Protein AF-A0A2R8VHH3-F1 (afdb_monomer_lite)

Foldseek 3Di:
DDPVVPPVDDDPDDDDDALLDPVVQAFQQDQDDDDDPCLVPHPDNVSSVVVRNRNHHD

pLDDT: mean 94.72, std 4.88, range [66.38, 98.62]

Secondary structure (DSSP, 8-state):
--GGG-TT----------TT--TTS-TT-BS-----S-GGGSS-HHHHHHHHHHHB--

InterPro domains:
  IPR013216 Methyltransferase type 11 [PF08241] (8-58)
  IPR029063 S-adenosyl-L-methionine-dependent methyltransferase superfamily [G3DSA:3.40.50.150] (2-58)
  IPR029063 S-adenosyl-L-methionine-dependent methyltransferase superfamily [SSF53335] (9-58)
  IPR052356 Thiol S-methyltransferase [PTHR45036] (1-58)

Radius of gyration: 12.73 Å; chains: 1; bounding box: 25×29×27 Å

Sequence (58 aa):
KSVAENRQLQFERFVVAAGEDMHQVTDGSVDVVVCTLVLCSVKNQEKILREVCRVLKP

Structure (mmCIF, N/CA/C/O backbone):
data_AF-A0A2R8VHH3-F1
#
_entry.id   AF-A0A2R8VHH3-F1
#
loop_
_atom_site.group_PDB
_atom_site.id
_atom_site.type_symbol
_atom_site.label_atom_id
_atom_site.label_alt_id
_atom_site.label_comp_id
_atom_site.label_asym_id
_atom_site.label_entity_id
_atom_site.label_seq_id
_atom_site.pdbx_PDB_ins_code
_atom_site.Cartn_x
_atom_site.Cartn_y
_atom_site.Cartn_z
_atom_site.occupancy
_atom_site.B_iso_or_equiv
_atom_site.auth_seq_id
_atom_site.auth_comp_id
_atom_site.auth_asym_id
_atom_site.auth_atom_id
_atom_site.pdbx_PDB_model_num
ATOM 1 N N . LYS A 1 1 ? 13.595 -15.125 5.591 1.00 66.38 1 LYS A N 1
ATOM 2 C CA . LYS A 1 1 ? 12.472 -15.138 6.551 1.00 66.38 1 LYS A CA 1
ATOM 3 C C . LYS A 1 1 ? 11.209 -15.450 5.776 1.00 66.38 1 LYS A C 1
ATOM 5 O O . LYS A 1 1 ? 10.910 -14.723 4.835 1.00 66.38 1 LYS A O 1
ATOM 10 N N . SER A 1 2 ? 10.547 -16.556 6.089 1.00 83.62 2 SER A N 1
ATOM 11 C CA . SER A 1 2 ? 9.268 -16.932 5.480 1.00 83.62 2 SER A CA 1
ATOM 12 C C . SER A 1 2 ? 8.097 -16.288 6.224 1.00 83.62 2 SER A C 1
ATOM 14 O O . SER A 1 2 ? 8.184 -16.031 7.424 1.00 83.62 2 SER A O 1
ATOM 16 N N . VAL A 1 3 ? 6.968 -16.086 5.539 1.00 88.19 3 VAL A N 1
ATOM 17 C CA . VAL A 1 3 ? 5.694 -15.698 6.171 1.00 88.19 3 VAL A CA 1
ATOM 18 C C . VAL A 1 3 ? 5.335 -16.666 7.310 1.00 88.19 3 VAL A C 1
ATOM 20 O O . VAL A 1 3 ? 4.901 -16.218 8.368 1.00 88.19 3 VAL A O 1
ATOM 23 N N . ALA A 1 4 ? 5.627 -17.964 7.144 1.00 86.94 4 ALA A N 1
ATOM 24 C CA . ALA A 1 4 ? 5.342 -19.029 8.114 1.00 86.94 4 ALA A CA 1
ATOM 25 C C . ALA A 1 4 ? 6.045 -18.869 9.480 1.00 86.94 4 ALA A C 1
ATOM 27 O O . ALA A 1 4 ? 5.637 -19.485 10.466 1.00 86.94 4 ALA A O 1
ATOM 28 N N . GLU A 1 5 ? 7.095 -18.049 9.561 1.00 92.88 5 GLU A N 1
ATOM 29 C CA . GLU A 1 5 ? 7.788 -17.752 10.820 1.00 92.88 5 GLU A CA 1
ATOM 30 C C . GLU A 1 5 ? 6.980 -16.774 11.701 1.00 92.88 5 GLU A C 1
ATOM 32 O O . GLU A 1 5 ? 7.156 -16.746 12.917 1.00 92.88 5 GLU A O 1
ATOM 37 N N . ASN A 1 6 ? 6.041 -16.010 11.126 1.00 91.44 6 ASN A N 1
ATOM 38 C CA . ASN A 1 6 ? 5.262 -14.982 11.825 1.00 91.44 6 ASN A CA 1
ATOM 39 C C . ASN A 1 6 ? 3.949 -15.539 12.390 1.00 91.44 6 ASN A C 1
ATOM 41 O O . ASN A 1 6 ? 2.867 -15.068 12.052 1.0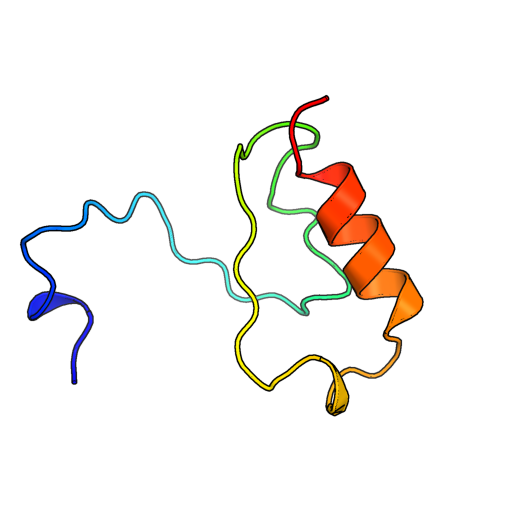0 91.44 6 ASN A O 1
ATOM 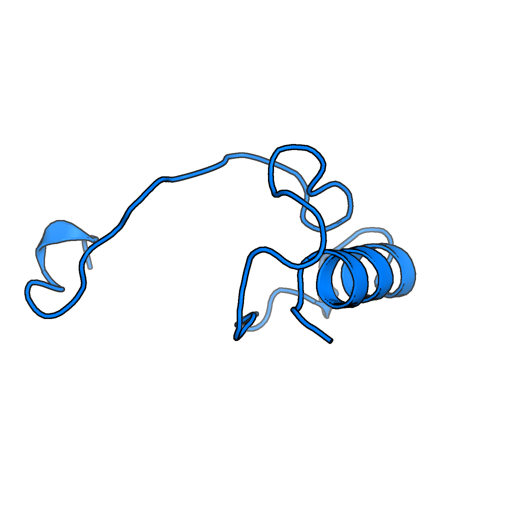45 N N . ARG A 1 7 ? 4.038 -16.531 13.284 1.00 91.50 7 ARG A N 1
ATOM 46 C CA . ARG A 1 7 ? 2.865 -17.238 13.850 1.00 91.50 7 ARG A CA 1
ATOM 47 C C . ARG A 1 7 ? 1.880 -16.348 14.620 1.00 91.50 7 ARG A C 1
ATOM 49 O O . ARG A 1 7 ? 0.757 -16.761 14.873 1.00 91.50 7 ARG A O 1
ATOM 56 N N . GLN A 1 8 ? 2.312 -15.150 14.999 1.00 94.81 8 GLN A N 1
ATOM 57 C CA . GLN A 1 8 ? 1.502 -14.139 15.681 1.00 94.81 8 GLN A CA 1
ATOM 58 C C . GLN A 1 8 ? 0.567 -13.352 14.748 1.00 94.81 8 GLN A C 1
ATOM 60 O O . GLN A 1 8 ? -0.244 -12.570 15.229 1.00 94.81 8 GLN A O 1
ATOM 65 N N . LEU A 1 9 ? 0.692 -13.525 13.429 1.00 92.88 9 LEU A N 1
ATOM 66 C CA . LEU A 1 9 ? -0.113 -12.827 12.433 1.00 92.88 9 LEU A CA 1
ATOM 67 C C . LEU A 1 9 ? -1.027 -13.815 11.707 1.00 92.88 9 LEU A C 1
ATOM 69 O O . LEU A 1 9 ? -0.601 -14.903 11.317 1.00 92.88 9 LEU A O 1
ATOM 73 N N . GLN A 1 10 ? -2.274 -13.406 11.486 1.00 93.75 10 GLN A N 1
ATOM 74 C CA . GLN A 1 10 ? -3.174 -14.060 10.541 1.00 93.75 10 GLN A CA 1
ATOM 75 C C . GLN A 1 10 ? -3.116 -13.304 9.214 1.00 93.75 10 GLN A C 1
ATOM 77 O O . GLN A 1 10 ? -3.282 -12.087 9.180 1.00 93.75 10 GLN A O 1
ATOM 82 N N . PHE A 1 11 ? -2.863 -14.027 8.126 1.00 92.44 11 PHE A N 1
ATOM 83 C CA . PHE A 1 11 ? -2.810 -13.464 6.780 1.00 92.44 11 PHE A CA 1
ATOM 84 C C . PHE A 1 11 ? -4.075 -13.869 6.031 1.00 92.44 11 PHE A C 1
ATOM 86 O O . PHE A 1 11 ? -4.294 -15.055 5.802 1.00 92.44 11 PHE A O 1
ATOM 93 N N . GLU A 1 12 ? -4.900 -12.893 5.658 1.00 91.81 12 GLU A N 1
ATOM 94 C CA . GLU A 1 12 ? -6.173 -13.154 4.979 1.00 91.81 12 GLU A CA 1
ATOM 95 C C . GLU A 1 12 ? -5.973 -13.512 3.499 1.00 91.81 12 GLU A C 1
ATOM 97 O O . GLU A 1 12 ? -6.501 -14.512 3.017 1.00 91.81 12 GLU A O 1
ATOM 102 N N . ARG A 1 13 ? -5.178 -12.717 2.770 1.00 92.62 13 ARG A N 1
ATOM 103 C CA . ARG A 1 13 ? -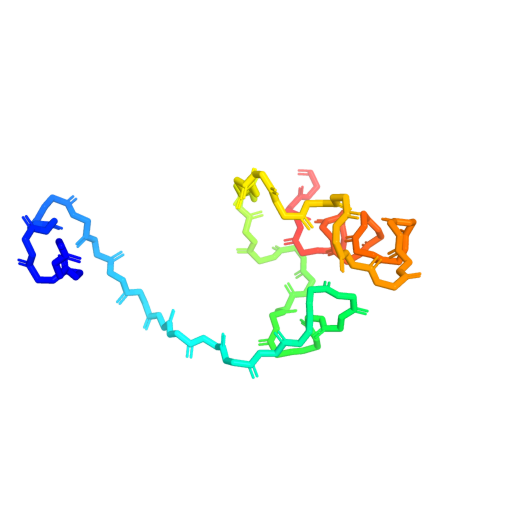4.861 -12.955 1.355 1.00 92.62 13 ARG A CA 1
ATOM 104 C C . ARG A 1 13 ? -3.559 -12.294 0.927 1.00 92.62 13 ARG A C 1
ATOM 106 O O . ARG A 1 13 ? -3.121 -11.310 1.517 1.00 92.62 13 ARG A O 1
ATOM 113 N N . PHE A 1 14 ? -3.005 -12.797 -0.173 1.00 93.88 14 PHE A N 1
ATOM 114 C CA . PHE A 1 14 ? -1.898 -12.182 -0.898 1.00 93.88 14 PHE A CA 1
ATOM 115 C C . PHE A 1 14 ? -2.379 -11.772 -2.287 1.00 93.88 14 PHE A C 1
ATOM 117 O O . PHE A 1 14 ? -2.981 -12.576 -2.996 1.00 93.88 14 PHE A O 1
ATOM 124 N N . VAL A 1 15 ? -2.113 -10.526 -2.672 1.00 95.31 15 VAL A N 1
ATOM 125 C CA . VAL A 1 15 ? -2.476 -9.975 -3.981 1.00 95.31 15 VAL A CA 1
ATOM 126 C C . VAL A 1 15 ? -1.197 -9.575 -4.704 1.00 95.31 15 VAL A C 1
ATOM 128 O O . VAL A 1 15 ? -0.358 -8.875 -4.140 1.00 95.31 15 VAL A O 1
ATOM 131 N N . VAL A 1 16 ? -1.049 -10.015 -5.953 1.00 95.75 16 VAL A N 1
ATOM 132 C CA . VAL A 1 16 ? 0.027 -9.564 -6.843 1.00 95.75 16 VAL A CA 1
ATOM 133 C C . VAL A 1 16 ? -0.550 -8.494 -7.760 1.00 95.75 16 VAL A C 1
ATOM 135 O O . VAL A 1 16 ? -1.351 -8.793 -8.642 1.00 95.75 16 VAL A O 1
ATOM 138 N N . ALA A 1 17 ? -0.166 -7.245 -7.525 1.00 93.88 17 ALA A N 1
ATOM 139 C CA . ALA A 1 17 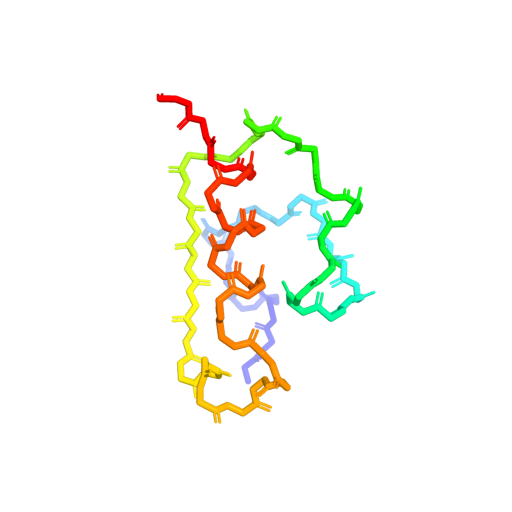? -0.609 -6.089 -8.294 1.00 93.88 17 ALA A CA 1
ATOM 140 C C . ALA A 1 17 ? 0.437 -4.966 -8.223 1.00 93.88 17 ALA A C 1
ATOM 142 O O . ALA A 1 17 ? 1.340 -4.998 -7.383 1.00 93.88 17 ALA A O 1
ATOM 143 N N . ALA A 1 18 ? 0.312 -3.970 -9.100 1.00 95.19 18 ALA A N 1
ATOM 144 C CA . ALA A 1 18 ? 1.046 -2.717 -8.954 1.00 95.19 18 ALA A CA 1
ATOM 145 C C . ALA A 1 18 ? 0.442 -1.906 -7.797 1.00 95.19 18 ALA A C 1
ATOM 147 O O . ALA A 1 18 ? -0.775 -1.852 -7.658 1.00 95.19 18 ALA A O 1
ATOM 148 N N . GLY A 1 19 ? 1.263 -1.240 -6.983 1.00 95.00 19 GLY A N 1
ATOM 149 C CA . GLY A 1 19 ? 0.744 -0.412 -5.886 1.00 95.00 19 GLY A CA 1
ATOM 150 C C . GLY A 1 19 ? -0.085 0.776 -6.386 1.00 95.00 19 GLY A C 1
ATOM 151 O O . GLY A 1 19 ? -0.977 1.252 -5.697 1.00 95.00 19 GLY A O 1
ATOM 152 N N . GLU A 1 20 ? 0.166 1.228 -7.613 1.00 97.62 20 GLU A N 1
ATOM 153 C CA . GLU A 1 20 ? -0.612 2.259 -8.296 1.00 97.62 20 GLU A CA 1
ATOM 154 C C . GLU A 1 20 ? -1.954 1.751 -8.867 1.00 97.62 20 GLU A C 1
ATOM 156 O O . GLU A 1 20 ? -2.635 2.500 -9.574 1.00 97.62 20 GLU A O 1
ATOM 161 N N . ASP A 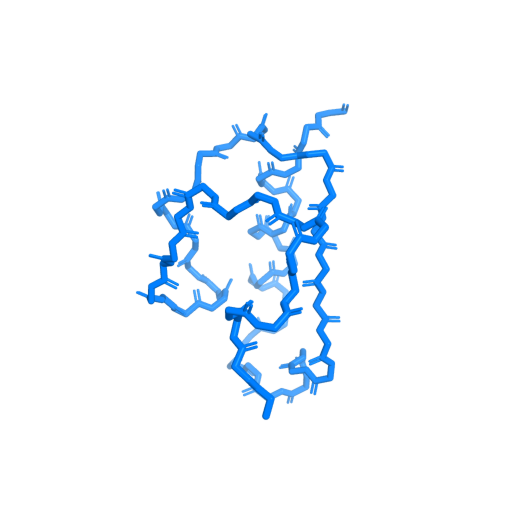1 21 ? -2.303 0.481 -8.652 1.00 97.19 21 ASP A N 1
ATOM 162 C CA . ASP A 1 21 ? -3.562 -0.147 -9.062 1.00 97.19 21 ASP A CA 1
ATOM 163 C C . ASP A 1 21 ? -3.944 -1.266 -8.079 1.00 97.19 21 ASP A C 1
ATOM 165 O O . ASP A 1 21 ? -3.604 -2.439 -8.253 1.00 97.19 21 ASP A O 1
ATOM 169 N N . MET A 1 22 ? -4.674 -0.894 -7.030 1.00 96.75 22 MET A N 1
ATOM 170 C CA . MET A 1 22 ? -5.166 -1.799 -6.000 1.00 96.75 22 MET A CA 1
ATOM 171 C C . MET A 1 22 ? -6.639 -2.172 -6.229 1.00 96.75 22 MET A C 1
ATOM 173 O O . MET A 1 22 ? -7.354 -2.391 -5.255 1.00 96.75 22 MET A O 1
ATOM 177 N N . HIS A 1 23 ? -7.130 -2.273 -7.474 1.00 96.19 23 HIS A N 1
ATOM 178 C CA . HIS A 1 23 ? -8.555 -2.558 -7.756 1.00 96.19 23 HIS A CA 1
ATOM 179 C C . HIS A 1 23 ? -9.090 -3.848 -7.104 1.00 96.19 23 HIS A C 1
ATOM 181 O O . HIS A 1 23 ? -10.289 -3.988 -6.882 1.00 96.19 23 HIS A O 1
ATOM 187 N N . GLN A 1 24 ? -8.212 -4.803 -6.780 1.00 96.88 24 GLN A N 1
ATOM 188 C CA . GLN A 1 24 ? -8.577 -6.034 -6.067 1.00 96.88 24 GLN A CA 1
ATOM 189 C C . GLN A 1 24 ? -8.841 -5.797 -4.567 1.00 96.88 24 GLN A C 1
ATOM 191 O O . GLN A 1 24 ? -9.342 -6.687 -3.879 1.00 96.88 24 GLN A O 1
ATOM 196 N N . VAL A 1 25 ? -8.490 -4.626 -4.033 1.00 96.75 25 VAL A N 1
ATOM 197 C CA . VAL A 1 25 ? -8.737 -4.200 -2.652 1.00 96.75 25 VAL A CA 1
ATOM 198 C C . VAL A 1 25 ? -9.872 -3.181 -2.656 1.00 96.75 25 VAL A C 1
ATOM 200 O O . VAL A 1 25 ? -9.784 -2.145 -3.311 1.00 96.75 25 VAL A O 1
ATOM 203 N N . THR A 1 26 ? -10.944 -3.484 -1.929 1.00 97.50 26 THR A N 1
ATOM 204 C CA . THR A 1 26 ? -12.156 -2.661 -1.881 1.00 97.50 26 THR A CA 1
ATOM 205 C C . THR A 1 26 ? -11.905 -1.323 -1.185 1.00 97.50 26 THR A C 1
ATOM 207 O O . THR A 1 26 ? -11.106 -1.240 -0.249 1.00 97.50 26 THR A O 1
ATOM 210 N N . ASP A 1 27 ? -12.606 -0.284 -1.626 1.00 98.44 27 ASP A N 1
ATOM 211 C CA . ASP A 1 27 ? -12.648 1.032 -0.984 1.00 98.44 27 ASP A CA 1
ATOM 212 C C . ASP A 1 27 ? -13.028 0.904 0.499 1.00 98.44 27 ASP A C 1
ATOM 214 O O . ASP A 1 27 ? -13.892 0.097 0.850 1.00 98.44 27 ASP A O 1
ATOM 218 N N . GLY A 1 28 ? -12.387 1.686 1.371 1.00 98.38 28 GLY A N 1
ATOM 219 C CA . GLY A 1 28 ? -12.705 1.719 2.801 1.00 98.38 28 GLY A CA 1
ATOM 220 C C . GLY A 1 28 ? -12.665 0.358 3.506 1.00 98.38 28 GLY A C 1
ATOM 221 O O . GLY A 1 28 ? -13.430 0.131 4.442 1.00 98.38 28 GLY A O 1
ATOM 222 N N . SER A 1 29 ? -11.838 -0.584 3.047 1.00 97.56 29 SER A N 1
ATOM 223 C CA . SER A 1 29 ? -11.813 -1.949 3.589 1.00 97.56 29 SER A CA 1
ATOM 224 C C . SER A 1 29 ? -10.768 -2.162 4.678 1.00 97.56 29 SER A C 1
ATOM 226 O O . SER A 1 29 ? -10.918 -3.087 5.477 1.00 97.56 29 SER A O 1
ATOM 228 N N . VAL A 1 30 ? -9.741 -1.310 4.755 1.00 97.50 30 VAL A N 1
ATOM 229 C CA . VAL A 1 30 ? -8.625 -1.481 5.696 1.00 97.50 30 VAL A CA 1
ATOM 230 C C . VAL A 1 30 ? -8.481 -0.298 6.646 1.00 97.50 30 VAL A C 1
ATOM 232 O O . VAL A 1 30 ? -8.711 0.848 6.280 1.00 97.50 30 VAL A O 1
ATOM 235 N N . ASP A 1 31 ? -8.076 -0.576 7.882 1.00 98.06 31 ASP A N 1
ATOM 236 C CA . ASP A 1 31 ? -7.837 0.454 8.901 1.00 98.06 31 ASP A CA 1
ATOM 237 C C . ASP A 1 31 ? -6.440 1.085 8.773 1.00 98.06 31 ASP A C 1
ATOM 239 O O . ASP A 1 31 ? -6.236 2.247 9.114 1.00 98.06 31 ASP A O 1
ATOM 243 N N . VAL A 1 32 ? -5.457 0.315 8.292 1.00 97.75 32 VAL A N 1
ATOM 244 C CA . VAL A 1 32 ? -4.053 0.736 8.197 1.00 97.75 32 VAL A CA 1
ATOM 245 C C . VAL A 1 32 ? -3.435 0.217 6.907 1.00 97.75 32 VAL A C 1
ATOM 247 O O . VAL A 1 32 ? -3.606 -0.947 6.544 1.00 97.75 32 VAL A O 1
ATOM 250 N N . VAL A 1 33 ? -2.635 1.065 6.259 1.00 96.69 33 VAL A N 1
ATOM 251 C CA . VAL A 1 33 ? -1.755 0.677 5.154 1.00 96.69 33 VAL A CA 1
ATOM 252 C C . VAL A 1 33 ? -0.302 0.884 5.570 1.00 96.69 33 VAL A C 1
ATOM 254 O O . VAL A 1 33 ? 0.072 1.955 6.043 1.00 96.69 33 VAL A O 1
ATOM 257 N N . VAL A 1 34 ? 0.531 -0.140 5.373 1.00 95.62 34 VAL A N 1
ATOM 258 C CA . VAL A 1 34 ? 1.973 -0.091 5.653 1.00 95.62 34 VAL A CA 1
ATOM 259 C C . VAL A 1 34 ? 2.743 -0.242 4.344 1.00 95.62 34 VAL A C 1
ATOM 261 O O . VAL A 1 34 ? 2.580 -1.228 3.631 1.00 95.62 34 VAL A O 1
ATOM 264 N N . CYS A 1 35 ? 3.613 0.722 4.042 1.00 94.00 35 CYS A N 1
ATOM 265 C CA . CYS A 1 35 ? 4.513 0.692 2.891 1.00 94.00 35 CYS A CA 1
ATOM 266 C C . CYS A 1 35 ? 5.962 0.801 3.378 1.00 94.00 35 CYS A C 1
ATOM 268 O O . CYS A 1 35 ? 6.307 1.732 4.104 1.00 94.00 35 CYS A O 1
ATOM 270 N N . THR A 1 36 ? 6.826 -0.136 2.984 1.00 92.94 36 THR A N 1
ATOM 271 C CA . THR A 1 36 ? 8.234 -0.154 3.406 1.00 92.94 36 THR A CA 1
ATOM 272 C C . THR A 1 36 ? 9.163 0.094 2.225 1.00 92.94 36 THR A C 1
ATOM 274 O O . THR A 1 36 ? 9.292 -0.772 1.367 1.00 92.94 36 THR A O 1
ATOM 277 N N . LEU A 1 37 ? 9.836 1.251 2.212 1.00 92.56 37 LEU A N 1
ATOM 278 C CA . LEU A 1 37 ? 10.970 1.610 1.334 1.00 92.56 37 LEU A CA 1
ATOM 279 C C . LEU A 1 37 ? 10.758 1.476 -0.192 1.00 92.56 37 LEU A C 1
ATOM 281 O O . LEU A 1 37 ? 11.721 1.577 -0.944 1.00 92.56 37 LEU A O 1
ATOM 285 N N . VAL A 1 38 ? 9.524 1.289 -0.669 1.00 91.81 38 VAL A N 1
ATOM 286 C CA . VAL A 1 38 ? 9.219 1.091 -2.104 1.00 91.81 38 VAL A CA 1
ATOM 287 C C . VAL A 1 38 ? 8.504 2.273 -2.759 1.00 91.81 38 VAL A C 1
ATOM 289 O O . VAL A 1 38 ? 8.292 2.279 -3.966 1.00 91.81 38 VAL A O 1
ATOM 292 N N . LEU A 1 39 ? 8.155 3.320 -2.005 1.00 92.75 39 LEU A N 1
ATOM 293 C CA . LEU A 1 39 ? 7.449 4.474 -2.575 1.00 92.75 39 LEU A CA 1
ATOM 294 C C . LEU A 1 39 ? 8.310 5.247 -3.597 1.00 92.75 39 LEU A C 1
ATOM 296 O O . LEU A 1 39 ? 7.787 5.865 -4.516 1.00 92.75 39 LEU A O 1
ATOM 300 N N . CYS A 1 40 ? 9.638 5.186 -3.498 1.00 93.50 40 CYS A N 1
ATOM 301 C CA . CYS A 1 40 ? 10.533 5.872 -4.437 1.00 93.50 40 CYS A CA 1
ATOM 302 C C . CYS A 1 40 ? 10.759 5.108 -5.754 1.00 93.50 40 CYS A C 1
ATOM 304 O O . CYS A 1 40 ? 11.374 5.655 -6.663 1.00 93.50 40 CYS A O 1
ATOM 306 N N . SER A 1 41 ? 10.297 3.859 -5.863 1.00 93.62 41 SER A N 1
ATOM 307 C CA . SER A 1 41 ? 10.525 2.996 -7.033 1.00 93.62 41 SER A CA 1
ATOM 308 C C . SER A 1 41 ? 9.278 2.760 -7.889 1.00 93.62 41 SER A C 1
ATOM 310 O O . SER A 1 41 ? 9.365 2.094 -8.921 1.00 93.62 41 SER A O 1
ATOM 312 N N . VAL A 1 42 ? 8.125 3.308 -7.495 1.00 95.31 42 VAL A N 1
ATOM 313 C CA . VAL A 1 42 ? 6.900 3.273 -8.308 1.00 95.31 42 VAL A CA 1
ATOM 314 C C . VAL A 1 42 ? 6.975 4.256 -9.478 1.00 95.31 42 VAL A C 1
ATOM 316 O O . VAL A 1 42 ? 7.733 5.227 -9.448 1.00 95.31 42 VAL A O 1
ATOM 319 N N . LYS A 1 43 ? 6.155 4.036 -10.511 1.00 97.50 43 LYS A N 1
ATOM 320 C CA . LYS A 1 43 ? 6.100 4.921 -11.686 1.00 97.50 43 LYS A CA 1
ATOM 321 C C . LYS A 1 43 ? 5.415 6.251 -11.378 1.00 97.50 43 LYS A C 1
ATOM 323 O O . LYS A 1 43 ? 5.700 7.244 -12.040 1.00 97.50 43 LYS A O 1
ATOM 328 N N . ASN A 1 44 ? 4.479 6.260 -10.428 1.00 97.81 44 ASN A N 1
ATOM 329 C CA . ASN A 1 44 ? 3.732 7.453 -10.044 1.00 97.81 44 ASN A CA 1
ATOM 330 C C . ASN A 1 44 ? 3.357 7.411 -8.554 1.00 97.81 44 ASN A C 1
ATOM 332 O O . ASN A 1 44 ? 2.460 6.669 -8.150 1.00 97.81 44 ASN A O 1
ATOM 336 N N . GLN A 1 45 ? 4.030 8.235 -7.748 1.00 97.25 45 GLN A N 1
ATOM 337 C CA . GLN A 1 45 ? 3.824 8.318 -6.299 1.00 97.25 45 GLN A CA 1
ATOM 338 C C . GLN A 1 45 ? 2.436 8.851 -5.929 1.00 97.25 45 GLN A C 1
ATOM 340 O O . GLN A 1 45 ? 1.818 8.355 -4.991 1.00 97.25 45 GLN A O 1
ATOM 345 N N . GLU A 1 46 ? 1.905 9.827 -6.669 1.00 97.69 46 GLU A N 1
ATOM 346 C CA . GLU A 1 46 ? 0.564 10.347 -6.390 1.00 97.69 46 GLU A CA 1
ATOM 347 C C . GLU A 1 46 ? -0.506 9.277 -6.593 1.00 97.69 46 GLU A C 1
ATOM 349 O O . GLU A 1 46 ? -1.451 9.190 -5.814 1.00 97.69 46 GLU A O 1
ATOM 354 N N . LYS A 1 47 ? -0.361 8.445 -7.631 1.00 98.00 47 LYS A N 1
ATOM 355 C CA . LYS A 1 47 ? -1.354 7.420 -7.956 1.00 98.00 47 LYS A CA 1
ATOM 356 C C . LYS A 1 47 ? -1.449 6.358 -6.860 1.00 98.00 47 LYS A C 1
ATOM 358 O O . LYS A 1 47 ? -2.558 6.033 -6.449 1.00 98.00 47 LYS A O 1
ATOM 363 N N . ILE A 1 48 ? -0.319 5.872 -6.342 1.00 97.62 48 ILE A N 1
ATOM 364 C CA . ILE A 1 48 ? -0.336 4.955 -5.192 1.00 97.62 48 ILE A CA 1
ATOM 365 C C . ILE A 1 48 ? -0.896 5.634 -3.940 1.00 97.62 48 ILE A C 1
ATOM 367 O O . ILE A 1 48 ? -1.702 5.022 -3.256 1.00 97.62 48 ILE A O 1
ATOM 371 N N . LEU A 1 49 ? -0.560 6.897 -3.653 1.00 97.62 49 LEU A N 1
ATOM 372 C CA . LEU A 1 49 ? -1.131 7.597 -2.495 1.00 97.62 49 LEU A CA 1
ATOM 373 C C . LEU A 1 49 ? -2.657 7.759 -2.603 1.00 97.62 49 LEU A C 1
ATOM 375 O O . LEU A 1 49 ? -3.350 7.620 -1.599 1.00 97.62 49 LEU A O 1
ATOM 379 N N . ARG A 1 50 ? -3.198 7.978 -3.809 1.00 98.25 50 ARG A N 1
ATOM 380 C CA . ARG A 1 50 ? -4.654 7.982 -4.041 1.00 98.25 50 ARG A CA 1
ATOM 381 C C . ARG A 1 50 ? -5.276 6.612 -3.773 1.00 98.25 50 ARG A C 1
ATOM 383 O O . ARG A 1 50 ? -6.311 6.556 -3.119 1.00 98.25 50 ARG A O 1
ATOM 390 N N . GLU A 1 51 ? -4.636 5.529 -4.214 1.00 98.31 51 GLU A N 1
ATOM 391 C CA . GLU A 1 51 ? -5.091 4.165 -3.908 1.00 98.31 51 GLU A CA 1
ATOM 392 C C . GLU A 1 51 ? -5.033 3.864 -2.407 1.00 98.31 51 GLU A C 1
ATOM 394 O O . GLU A 1 51 ? -5.978 3.297 -1.867 1.00 98.31 51 GLU A O 1
ATOM 399 N N . VAL A 1 52 ? -3.981 4.310 -1.711 1.00 97.62 52 VAL A N 1
ATOM 400 C CA . VAL A 1 52 ? -3.877 4.198 -0.248 1.00 97.62 52 VAL A CA 1
ATOM 401 C C . VAL A 1 52 ? -5.048 4.908 0.428 1.00 97.62 52 VAL A C 1
ATOM 403 O O . VAL A 1 52 ? -5.724 4.300 1.252 1.00 97.62 52 VAL A O 1
ATOM 406 N N . CYS A 1 53 ? -5.336 6.158 0.058 1.00 98.19 53 CYS A N 1
ATOM 407 C CA . CYS A 1 53 ? -6.481 6.881 0.611 1.00 98.19 53 CYS A CA 1
ATOM 408 C C . CYS A 1 53 ? -7.821 6.209 0.280 1.00 98.19 53 CYS A C 1
ATOM 410 O O . CYS A 1 53 ? -8.712 6.219 1.119 1.00 98.19 53 CYS A O 1
ATOM 412 N N . ARG A 1 54 ? -7.971 5.620 -0.914 1.00 98.50 54 ARG A N 1
ATOM 413 C CA . ARG A 1 54 ? -9.204 4.934 -1.331 1.00 98.50 54 ARG A CA 1
ATOM 414 C C . ARG A 1 54 ? -9.504 3.712 -0.463 1.00 98.50 54 ARG A C 1
ATOM 416 O O . ARG A 1 54 ? -10.654 3.498 -0.091 1.00 98.50 54 ARG A O 1
ATOM 423 N N . VAL A 1 55 ? -8.499 2.883 -0.173 1.00 98.12 55 VAL A N 1
ATOM 424 C CA . VAL A 1 55 ? -8.705 1.625 0.569 1.00 98.12 55 VAL A CA 1
ATOM 425 C C . VAL A 1 55 ? -8.824 1.831 2.079 1.00 98.12 55 VAL A C 1
ATOM 427 O O . VAL A 1 55 ? -9.397 0.976 2.755 1.00 98.12 55 VAL A O 1
ATOM 430 N N . LEU A 1 56 ? -8.299 2.942 2.606 1.00 98.62 56 LEU A N 1
ATOM 431 C CA . LEU A 1 56 ? -8.424 3.304 4.016 1.00 98.62 56 LEU A CA 1
ATOM 432 C C . LEU A 1 56 ? -9.879 3.621 4.376 1.00 98.62 56 LEU A C 1
ATOM 434 O O . LEU A 1 56 ? -10.583 4.308 3.635 1.00 98.62 56 LEU A O 1
ATOM 438 N N . LYS A 1 57 ? -10.328 3.123 5.529 1.00 98.00 57 LYS A N 1
ATOM 439 C CA . LYS A 1 57 ? -11.606 3.527 6.127 1.00 98.00 57 LYS A CA 1
ATOM 440 C C . LYS A 1 57 ? -11.608 5.037 6.445 1.00 98.00 57 LYS A C 1
ATOM 442 O O . LYS A 1 57 ? -10.536 5.565 6.748 1.00 98.00 57 LYS A O 1
ATOM 447 N N . PRO A 1 58 ? -12.778 5.709 6.373 1.00 91.12 58 PRO A N 1
ATOM 448 C CA . PRO A 1 58 ? -12.929 7.115 6.757 1.00 91.12 58 PRO A CA 1
ATOM 449 C C . PRO A 1 58 ? -12.492 7.414 8.193 1.00 91.12 58 PRO A C 1
ATOM 451 O O . PRO A 1 58 ? -12.708 6.542 9.067 1.00 91.12 58 P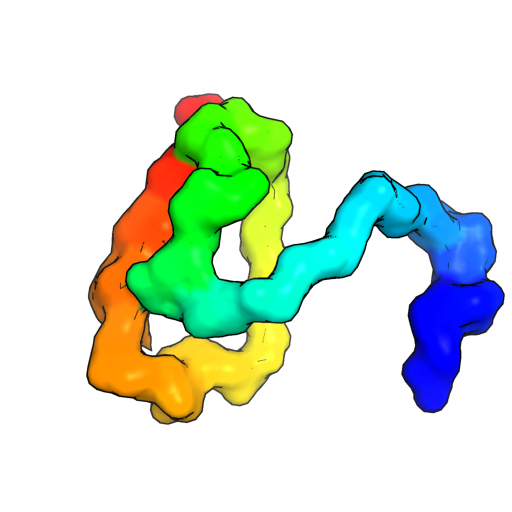RO A O 1
#

Organism: Mus musculus (NCBI:txid10090)